Protein AF-0000000085931726 (afdb_homodimer)

InterPro domains:
  IPR001387 Cro/C1-type, helix-turn-helix domain [PF01381] (8-62)
  IPR001387 Cro/C1-type, helix-turn-helix domain [PS50943] (8-62)
  IPR001387 Cro/C1-type, helix-turn-helix domain [SM00530] (7-62)
  IPR001387 Cro/C1-type, helix-turn-helix domain [cd00093] (7-62)
  IPR010982 Lambda repressor-like, DNA-binding domain superfamily [G3DSA:1.10.260.40] (4-66)
  IPR010982 Lambda repressor-like, DNA-binding domain superfamily [SSF47413] (4-65)

Foldseek 3Di:
DQDKAFCLVVLCVVQPHDLCRLCVQLVHDSVVSVCVNVVNDDDDPSSLVSSCVSSVHDSCVGIPGD/DQDKAFCLVVLCVVQPHDLCRLCVQLVHDSVVSVCVNVVNDDDDPSSLVSSCVSSVHDSCVGIPGD

Nearest PDB structures (foldseek):
  1utx-assembly1_B  TM=9.474E-01  e=1.517E-06  Enterococcus faecalis
  2xj3-assembly1_A  TM=9.372E-01  e=2.236E-06  Enterococcus faecalis
  2xj3-assembly1_B  TM=9.537E-01  e=3.748E-06  Enterococcus faecalis
  2lyk-assembly1_B  TM=9.339E-01  e=4.265E-06  Enterococcus faecalis
  2gzu-assembly1_B  TM=8.962E-01  e=3.514E-06  Enterococcus faecalis

Sequence (132 aa):
MPEFECRLKTFRQQKGLTQEQLAALVGVRRETIMRLEKAQYNPSLKLAVDLSRAVGAPIEEIFIFEMPEFECRLKTFRQQKGLTQEQLAALVGVRRETIMRLEKAQYNPSLKLAVDLSRAVGAPIEEIFIFE

Secondary structure (DSSP, 8-state):
---EEE-HHHHHHHTT--HHHHHHHHTS-HHHHHHHHTT-SPPPHHHHHHHHHHHT--HHHHEEE-/---EEE-HHHHHHHTT--HHHHHHHHTS-HHHHHHHHTT-SPPPHHHHHHHHHHHT--HHHHEEE-

Organism: NCBI:txid2903556

Radius of gyration: 15.07 Å; Cα contacts (8 Å, |Δi|>4): 179; chains: 2; bounding box: 27×44×31 Å

pLDDT: mean 92.47, std 9.49, range [49.97, 98.5]

Structure (mmCIF, N/CA/C/O backbone):
data_AF-0000000085931726-model_v1
#
loop_
_entity.id
_entity.type
_entity.pdbx_description
1 polymer 'Transcriptional regulator'
#
loop_
_atom_site.group_PDB
_atom_site.id
_atom_site.type_symbol
_atom_site.label_atom_id
_atom_site.label_alt_id
_atom_site.label_comp_id
_atom_site.label_asym_id
_atom_site.label_entity_id
_atom_site.label_seq_id
_atom_site.pdbx_PDB_ins_code
_atom_site.Cartn_x
_atom_site.Cartn_y
_atom_site.Cartn_z
_atom_site.occupancy
_atom_site.B_iso_or_equiv
_atom_site.auth_seq_id
_atom_site.auth_comp_id
_atom_site.auth_asym_id
_atom_site.auth_atom_id
_atom_site.pdbx_PDB_model_num
ATOM 1 N N . MET A 1 1 ? 2.879 1.849 -17.859 1 49.97 1 MET A N 1
ATOM 2 C CA . MET A 1 1 ? 2.359 1.426 -16.562 1 49.97 1 MET A CA 1
ATOM 3 C C . MET A 1 1 ? 3.453 1.469 -15.5 1 49.97 1 MET A C 1
ATOM 5 O O . MET A 1 1 ? 4.609 1.158 -15.781 1 49.97 1 MET A O 1
ATOM 9 N N . PRO A 1 2 ? 3.309 2.287 -14.484 1 54 2 PRO A N 1
ATOM 10 C CA . PRO A 1 2 ? 4.605 2.336 -13.805 1 54 2 PRO A CA 1
ATOM 11 C C . PRO A 1 2 ? 5.16 0.948 -13.484 1 54 2 PRO A C 1
ATOM 13 O O . PRO A 1 2 ? 4.391 0.001 -13.305 1 54 2 PRO A O 1
ATOM 16 N N . GLU A 1 3 ? 6.355 0.703 -13.844 1 65.69 3 GLU A N 1
ATOM 17 C CA . GLU A 1 3 ? 7.035 -0.583 -13.719 1 65.69 3 GLU A CA 1
ATOM 18 C C . GLU A 1 3 ? 7.23 -0.97 -12.258 1 65.69 3 GLU A C 1
ATOM 20 O O . GLU A 1 3 ? 7.711 -0.166 -11.453 1 65.69 3 GLU A O 1
ATOM 25 N N . PHE A 1 4 ? 6.336 -1.832 -11.695 1 78.06 4 PHE A N 1
ATOM 26 C CA . PHE A 1 4 ? 6.688 -2.309 -10.359 1 78.06 4 PHE A CA 1
ATOM 27 C C . PHE A 1 4 ? 6.902 -3.818 -10.367 1 78.06 4 PHE A C 1
ATOM 29 O O . PHE A 1 4 ? 6.566 -4.496 -11.336 1 78.06 4 PHE A O 1
ATOM 36 N N . GLU A 1 5 ? 7.754 -4.219 -9.523 1 88.94 5 GLU A N 1
ATOM 37 C CA . GLU A 1 5 ? 7.953 -5.637 -9.25 1 88.94 5 GLU A CA 1
ATOM 38 C C . GLU A 1 5 ? 6.984 -6.141 -8.188 1 88.94 5 GLU A C 1
ATOM 40 O O . GLU A 1 5 ? 6.734 -5.453 -7.195 1 88.94 5 GLU A O 1
ATOM 45 N N . CYS A 1 6 ? 6.324 -7.273 -8.492 1 94.25 6 CYS A N 1
ATOM 46 C CA . CYS A 1 6 ? 5.422 -7.895 -7.531 1 94.25 6 CYS A CA 1
ATOM 47 C C . CYS A 1 6 ? 5.977 -9.227 -7.039 1 94.25 6 CYS A C 1
ATOM 49 O O . CYS A 1 6 ? 6.184 -10.148 -7.828 1 94.25 6 CYS A O 1
ATOM 51 N N . ARG A 1 7 ? 6.113 -9.398 -5.711 1 95.44 7 ARG A N 1
ATOM 52 C CA . ARG A 1 7 ? 6.656 -10.609 -5.109 1 95.44 7 ARG A CA 1
ATOM 53 C C . ARG A 1 7 ? 5.562 -11.414 -4.414 1 95.44 7 ARG A C 1
ATOM 55 O O . ARG A 1 7 ? 5.848 -12.25 -3.551 1 95.44 7 ARG A O 1
ATOM 62 N N . LEU A 1 8 ? 4.41 -11.18 -4.75 1 96.75 8 LEU A N 1
ATOM 63 C CA . LEU A 1 8 ? 3.258 -11.836 -4.137 1 96.75 8 LEU A CA 1
ATOM 64 C C . LEU A 1 8 ? 3.359 -13.352 -4.266 1 96.75 8 LEU A C 1
ATOM 66 O O . LEU A 1 8 ? 3.045 -14.078 -3.322 1 96.75 8 LEU A O 1
ATOM 70 N N . LYS A 1 9 ? 3.836 -13.797 -5.422 1 97.25 9 LYS A N 1
ATOM 71 C CA . LYS A 1 9 ? 3.939 -15.234 -5.656 1 97.25 9 LYS A CA 1
ATOM 72 C C . LYS A 1 9 ? 4.84 -15.898 -4.621 1 97.25 9 LYS A C 1
ATOM 74 O O . LYS A 1 9 ? 4.492 -16.938 -4.066 1 97.25 9 LYS A O 1
ATOM 79 N N . THR A 1 10 ? 5.93 -15.25 -4.359 1 97.56 10 THR A N 1
ATOM 80 C CA . THR A 1 10 ? 6.895 -15.773 -3.395 1 97.56 10 THR A CA 1
ATOM 81 C C . THR A 1 10 ? 6.258 -15.914 -2.016 1 97.56 10 THR A C 1
ATOM 83 O O . THR A 1 10 ? 6.359 -16.969 -1.385 1 97.56 10 THR A O 1
ATOM 86 N N . PHE A 1 11 ? 5.59 -14.969 -1.523 1 97.94 11 PHE A N 1
ATOM 87 C CA . PHE A 1 11 ? 4.988 -14.977 -0.195 1 97.94 11 PHE A CA 1
ATOM 88 C C . PHE A 1 11 ? 3.793 -15.922 -0.148 1 97.94 11 PHE A C 1
ATOM 90 O O . PHE A 1 11 ? 3.57 -16.609 0.856 1 97.94 11 PHE A O 1
ATOM 97 N N . ARG A 1 12 ? 3.029 -15.859 -1.24 1 97.88 12 ARG A N 1
ATOM 98 C CA . ARG A 1 12 ? 1.904 -16.781 -1.325 1 97.88 12 ARG A CA 1
ATOM 99 C C . ARG A 1 12 ? 2.369 -18.234 -1.176 1 97.88 12 ARG A C 1
ATOM 101 O O . ARG A 1 12 ? 1.788 -19 -0.408 1 97.88 12 ARG A O 1
ATOM 108 N N . GLN A 1 13 ? 3.414 -18.562 -1.863 1 98.25 13 GLN A N 1
ATOM 109 C CA . GLN A 1 13 ? 3.945 -19.922 -1.834 1 98.25 13 GLN A CA 1
ATOM 110 C C . GLN A 1 13 ? 4.531 -20.25 -0.466 1 98.25 13 GLN A C 1
ATOM 112 O O . GLN A 1 13 ? 4.43 -21.391 -0 1 98.25 13 GLN A O 1
ATOM 117 N N . GLN A 1 14 ? 5.141 -19.328 0.174 1 97.88 14 GLN A N 1
ATOM 118 C CA . GLN A 1 14 ? 5.688 -19.516 1.514 1 97.88 14 GLN A CA 1
ATOM 119 C C . GLN A 1 14 ? 4.59 -19.859 2.514 1 97.88 14 GLN A C 1
ATOM 121 O O . GLN A 1 14 ? 4.824 -20.609 3.469 1 97.88 14 GLN A O 1
ATOM 126 N N . LYS A 1 15 ? 3.381 -19.422 2.289 1 97.38 15 LYS A N 1
ATOM 127 C CA . LYS A 1 15 ? 2.229 -19.688 3.143 1 97.38 15 LYS A CA 1
ATOM 128 C C . LYS A 1 15 ? 1.528 -20.984 2.729 1 97.38 15 LYS A C 1
ATOM 130 O O . LYS A 1 15 ? 0.555 -21.391 3.359 1 97.38 15 LYS A O 1
ATOM 135 N N . GLY A 1 16 ? 1.999 -21.516 1.525 1 97.75 16 GLY A N 1
ATOM 136 C CA . GLY A 1 16 ? 1.423 -22.75 1.016 1 97.75 16 GLY A CA 1
ATOM 137 C C . GLY A 1 16 ? 0.079 -22.547 0.342 1 97.75 16 GLY A C 1
ATOM 138 O O . GLY A 1 16 ? -0.736 -23.469 0.279 1 97.75 16 GLY A O 1
ATOM 139 N N . LEU A 1 17 ? -0.163 -21.484 -0.127 1 98.12 17 LEU A N 1
ATOM 140 C CA . LEU A 1 17 ? -1.448 -21.156 -0.741 1 98.12 17 LEU A CA 1
ATOM 141 C C . LEU A 1 17 ? -1.366 -21.281 -2.26 1 98.12 17 LEU A C 1
ATOM 143 O O . LEU A 1 17 ? -0.353 -20.906 -2.859 1 98.12 17 LEU A O 1
ATOM 147 N N . THR A 1 18 ? -2.418 -21.688 -2.842 1 98.5 18 THR A N 1
ATOM 148 C CA . THR A 1 18 ? -2.59 -21.578 -4.285 1 98.5 18 THR A CA 1
ATOM 149 C C . THR A 1 18 ? -3.156 -20.203 -4.648 1 98.5 18 THR A C 1
ATOM 151 O O . THR A 1 18 ? -3.557 -19.438 -3.768 1 98.5 18 THR A O 1
ATOM 154 N N . GLN A 1 19 ? -3.143 -19.953 -5.934 1 98.31 19 GLN A N 1
ATOM 155 C CA . GLN A 1 19 ? -3.75 -18.703 -6.371 1 98.31 19 GLN A CA 1
ATOM 156 C C . GLN A 1 19 ? -5.234 -18.656 -6.02 1 98.31 19 GLN A C 1
ATOM 158 O O . GLN A 1 19 ? -5.754 -17.609 -5.637 1 98.31 19 GLN A O 1
ATOM 163 N N . GLU A 1 20 ? -5.895 -19.75 -6.195 1 98.5 20 GLU A N 1
ATOM 164 C CA . GLU A 1 20 ? -7.32 -19.859 -5.891 1 98.5 20 GLU A CA 1
ATOM 165 C C . GLU A 1 20 ? -7.586 -19.625 -4.406 1 98.5 20 GLU A C 1
ATOM 167 O O . GLU A 1 20 ? -8.516 -18.906 -4.043 1 98.5 20 GLU A O 1
ATOM 172 N N . GLN A 1 21 ? -6.773 -20.219 -3.629 1 98.5 21 GLN A N 1
ATOM 173 C CA . GLN A 1 21 ? -6.934 -20.094 -2.186 1 98.5 21 GLN A CA 1
ATOM 174 C C . GLN A 1 21 ? -6.699 -18.656 -1.736 1 98.5 21 GLN A C 1
ATOM 176 O O . GLN A 1 21 ? -7.453 -18.125 -0.918 1 98.5 21 GLN A O 1
ATOM 181 N N . LEU A 1 22 ? -5.691 -18.047 -2.213 1 98.44 22 LEU A N 1
ATOM 182 C CA . LEU A 1 22 ? -5.418 -16.656 -1.879 1 98.44 22 LEU A CA 1
ATOM 183 C C . LEU A 1 22 ? -6.555 -15.75 -2.342 1 98.44 22 LEU A C 1
ATOM 185 O O . LEU A 1 22 ? -6.988 -14.859 -1.604 1 98.44 22 LEU A O 1
ATOM 189 N N . ALA A 1 23 ? -6.984 -15.938 -3.561 1 98.44 23 ALA A N 1
ATOM 190 C CA . ALA A 1 23 ? -8.086 -15.164 -4.113 1 98.44 23 ALA A CA 1
ATOM 191 C C . ALA A 1 23 ? -9.32 -15.234 -3.213 1 98.44 23 ALA A C 1
ATOM 193 O O . ALA A 1 23 ? -9.961 -14.211 -2.943 1 98.44 23 ALA A O 1
ATOM 194 N N . ALA A 1 24 ? -9.594 -16.391 -2.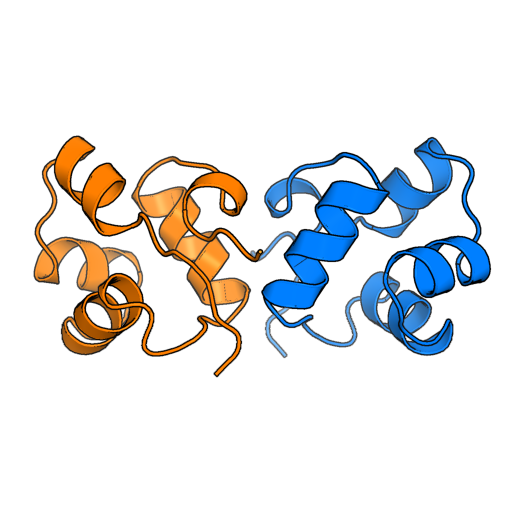771 1 98.19 24 ALA A N 1
ATOM 195 C CA . ALA A 1 24 ? -10.742 -16.609 -1.893 1 98.19 24 ALA A CA 1
ATOM 196 C C . ALA A 1 24 ? -10.562 -15.875 -0.567 1 98.19 24 ALA A C 1
ATOM 198 O O . ALA A 1 24 ? -11.508 -15.281 -0.047 1 98.19 24 ALA A O 1
ATOM 199 N N . LEU A 1 25 ? -9.375 -15.875 -0.074 1 97 25 LEU A N 1
ATOM 200 C CA . LEU A 1 25 ? -9.078 -15.242 1.206 1 97 25 LEU A CA 1
ATOM 201 C C . LEU A 1 25 ? -9.312 -13.742 1.138 1 97 25 LEU A C 1
ATOM 203 O O . LEU A 1 25 ? -9.734 -13.125 2.119 1 97 25 LEU A O 1
ATOM 207 N N . VAL A 1 26 ? -9.016 -13.195 -0.022 1 96.5 26 VAL A N 1
ATOM 208 C CA . VAL A 1 26 ? -9.078 -11.734 -0.082 1 96.5 26 VAL A CA 1
ATOM 209 C C . VAL A 1 26 ? -10.328 -11.305 -0.843 1 96.5 26 VAL A C 1
ATOM 211 O O . VAL A 1 26 ? -10.57 -10.109 -1.026 1 96.5 26 VAL A O 1
ATOM 214 N N . GLY A 1 27 ? -11.031 -12.234 -1.357 1 97.31 27 GLY A N 1
ATOM 215 C CA . GLY A 1 27 ? -12.336 -11.945 -1.94 1 97.31 27 GLY A CA 1
ATOM 216 C C . GLY A 1 27 ? -12.25 -11.445 -3.371 1 97.31 27 GLY A C 1
ATOM 217 O O . GLY A 1 27 ? -12.969 -10.523 -3.754 1 97.31 27 GLY A O 1
ATOM 218 N N . VAL A 1 28 ? -11.414 -11.969 -4.102 1 97.25 28 VAL A N 1
ATOM 219 C CA . VAL A 1 28 ? -11.305 -11.609 -5.512 1 97.25 28 VAL A CA 1
ATOM 220 C C . VAL A 1 28 ? -11.273 -12.867 -6.367 1 97.25 28 VAL A C 1
ATOM 222 O O . VAL A 1 28 ? -11.422 -13.977 -5.852 1 97.25 28 VAL A O 1
ATOM 225 N N . ARG A 1 29 ? -11.141 -12.656 -7.652 1 97.56 29 ARG A N 1
ATOM 226 C CA . ARG A 1 29 ? -11.008 -13.781 -8.57 1 97.56 29 ARG A CA 1
ATOM 227 C C . ARG A 1 29 ? -9.555 -14.234 -8.68 1 97.56 29 ARG A C 1
ATOM 229 O O . ARG A 1 29 ? -8.633 -13.422 -8.547 1 97.56 29 ARG A O 1
ATOM 236 N N . ARG A 1 30 ? -9.469 -15.539 -8.961 1 97.88 30 ARG A N 1
ATOM 237 C CA . ARG A 1 30 ? -8.133 -16.094 -9.164 1 97.88 30 ARG A CA 1
ATOM 238 C C . ARG A 1 30 ? -7.379 -15.32 -10.242 1 97.88 30 ARG A C 1
ATOM 240 O O . ARG A 1 30 ? -6.172 -15.094 -10.117 1 97.88 30 ARG A O 1
ATOM 247 N N . GLU A 1 31 ? -8.062 -14.891 -11.211 1 96.94 31 GLU A N 1
ATOM 248 C CA . GLU A 1 31 ? -7.445 -14.164 -12.32 1 96.94 31 GLU A CA 1
ATOM 249 C C . GLU A 1 31 ? -6.812 -12.859 -11.836 1 96.94 31 GLU A C 1
ATOM 251 O O . GLU A 1 31 ? -5.777 -12.438 -12.352 1 96.94 31 GLU A O 1
ATOM 256 N N . THR A 1 32 ? -7.422 -12.227 -10.883 1 95.81 32 THR A N 1
ATOM 257 C CA . THR A 1 32 ? -6.887 -11.008 -10.289 1 95.81 32 THR A CA 1
ATOM 258 C C . THR A 1 32 ? -5.523 -11.266 -9.656 1 95.81 32 THR A C 1
ATOM 260 O O . THR A 1 32 ? -4.582 -10.492 -9.867 1 95.81 32 THR A O 1
ATOM 263 N N . ILE A 1 33 ? -5.418 -12.383 -8.938 1 97.06 33 ILE A N 1
ATOM 264 C CA . ILE A 1 33 ? -4.152 -12.773 -8.32 1 97.06 33 ILE A CA 1
ATOM 265 C C . ILE A 1 33 ? -3.113 -13.039 -9.414 1 97.06 33 ILE A C 1
ATOM 267 O O . ILE A 1 33 ? -1.983 -12.555 -9.328 1 97.06 33 ILE A O 1
ATOM 271 N N . MET A 1 34 ? -3.521 -13.742 -10.406 1 95.81 34 MET A N 1
ATOM 272 C CA . MET A 1 34 ? -2.627 -14.086 -11.508 1 95.81 34 MET A CA 1
ATOM 273 C C . MET A 1 34 ? -2.072 -12.828 -12.172 1 95.81 34 MET A C 1
ATOM 275 O O . MET A 1 34 ? -0.866 -12.719 -12.391 1 95.81 34 MET A O 1
ATOM 279 N N . ARG A 1 35 ? -2.91 -11.938 -12.398 1 93.94 35 ARG A N 1
ATOM 280 C CA . ARG A 1 35 ? -2.51 -10.703 -13.062 1 93.94 35 ARG A CA 1
ATOM 281 C C . ARG A 1 35 ? -1.594 -9.867 -12.172 1 93.94 35 ARG A C 1
ATOM 283 O O . ARG A 1 35 ? -0.648 -9.25 -12.656 1 93.94 35 ARG A O 1
ATOM 290 N N . LEU A 1 36 ? -1.888 -9.781 -10.961 1 93.44 36 LEU A N 1
ATOM 291 C CA . LEU A 1 36 ? -1.062 -9.047 -10.008 1 93.44 36 LEU A CA 1
ATOM 292 C C . LEU A 1 36 ? 0.348 -9.625 -9.953 1 93.44 36 LEU A C 1
ATOM 294 O O . LEU A 1 36 ? 1.332 -8.883 -10 1 93.44 36 LEU A O 1
ATOM 298 N N . GLU A 1 37 ? 0.376 -10.938 -9.93 1 95.06 37 GLU A N 1
ATOM 299 C CA . GLU A 1 37 ? 1.668 -11.609 -9.805 1 95.06 37 GLU A CA 1
ATOM 300 C C . GLU A 1 37 ? 2.508 -11.414 -11.07 1 95.06 37 GLU A C 1
ATOM 302 O O . GLU A 1 37 ? 3.734 -11.531 -11.023 1 95.06 37 GLU A O 1
ATOM 307 N N . LYS A 1 38 ? 1.913 -11.055 -12.109 1 92 38 LYS A N 1
ATOM 308 C CA . LYS A 1 38 ? 2.605 -10.773 -13.367 1 92 38 LYS A CA 1
ATOM 309 C C . LYS A 1 38 ? 2.883 -9.281 -13.516 1 92 38 LYS A C 1
ATOM 311 O O . LYS A 1 38 ? 3.342 -8.836 -14.57 1 92 38 LYS A O 1
ATOM 316 N N . ALA A 1 39 ? 2.531 -8.477 -12.523 1 88.75 39 ALA A N 1
ATOM 317 C CA . ALA A 1 39 ? 2.73 -7.031 -12.492 1 88.75 39 ALA A CA 1
ATOM 318 C C . ALA A 1 39 ? 2.006 -6.355 -13.656 1 88.75 39 ALA A C 1
ATOM 320 O O . ALA A 1 39 ? 2.527 -5.41 -14.258 1 88.75 39 ALA A O 1
ATOM 321 N N . GLN A 1 40 ? 0.919 -6.875 -13.953 1 82.44 40 GLN A N 1
ATOM 322 C CA . GLN A 1 40 ? 0.172 -6.336 -15.086 1 82.44 40 GLN A CA 1
ATOM 323 C C . GLN A 1 40 ? -0.797 -5.246 -14.641 1 82.44 40 GLN A C 1
ATOM 325 O O . GLN A 1 40 ? -1.28 -4.465 -15.461 1 82.44 40 GLN A O 1
ATOM 330 N N . TYR A 1 41 ? -1.075 -5.16 -13.461 1 79.94 41 TYR A N 1
ATOM 331 C CA . TYR A 1 41 ? -1.944 -4.129 -12.898 1 79.94 41 TYR A CA 1
ATOM 332 C C . TYR A 1 41 ? -1.503 -3.75 -11.492 1 79.94 41 TYR A C 1
ATOM 334 O O . TYR A 1 41 ? -0.949 -4.578 -10.758 1 79.94 41 TYR A O 1
ATOM 342 N N . ASN A 1 42 ? -1.861 -2.5 -11.125 1 82.81 42 ASN A N 1
ATOM 343 C CA . ASN A 1 42 ? -1.624 -2.064 -9.75 1 82.81 42 ASN A CA 1
ATOM 344 C C . ASN A 1 42 ? -2.857 -2.275 -8.875 1 82.81 42 ASN A C 1
ATOM 346 O O . ASN A 1 42 ? -3.949 -1.812 -9.211 1 82.81 42 ASN A O 1
ATOM 350 N N . PRO A 1 43 ? -2.525 -2.998 -7.902 1 91.31 43 PRO A N 1
ATOM 351 C CA . PRO A 1 43 ? -3.693 -3.139 -7.031 1 91.31 43 PRO A CA 1
ATOM 352 C C . PRO A 1 43 ? -4.086 -1.827 -6.355 1 91.31 43 PRO A C 1
ATOM 354 O O . PRO A 1 43 ? -3.275 -0.9 -6.281 1 91.31 43 PRO A O 1
ATOM 357 N N . SER A 1 44 ? -5.395 -1.814 -5.969 1 90.5 44 SER A N 1
ATOM 358 C CA . SER A 1 44 ? -5.801 -0.748 -5.062 1 90.5 44 SER A CA 1
ATOM 359 C C . SER A 1 44 ? -5.086 -0.861 -3.719 1 90.5 44 SER A C 1
ATOM 361 O O . SER A 1 44 ? -4.535 -1.913 -3.391 1 90.5 44 SER A O 1
ATOM 363 N N . LEU A 1 45 ? -5.098 0.179 -3.004 1 93.06 45 LEU A N 1
ATOM 364 C CA . LEU A 1 45 ? -4.496 0.147 -1.678 1 93.06 45 LEU A CA 1
ATOM 365 C C . LEU A 1 45 ? -5.219 -0.846 -0.774 1 93.06 45 LEU A C 1
ATOM 367 O O . LEU A 1 45 ? -4.582 -1.583 -0.018 1 93.06 45 LEU A O 1
ATOM 371 N N . LYS A 1 46 ? -6.523 -0.861 -0.85 1 92 46 LYS A N 1
ATOM 372 C CA . LYS A 1 46 ? -7.289 -1.793 -0.028 1 92 46 LYS A CA 1
ATOM 373 C C . LYS A 1 46 ? -6.906 -3.238 -0.33 1 92 46 LYS A C 1
ATOM 375 O O . LYS A 1 46 ? -6.688 -4.031 0.587 1 92 46 LYS A O 1
ATOM 380 N N . LEU A 1 47 ? -6.879 -3.537 -1.531 1 94 47 LEU A N 1
ATOM 381 C CA . LEU A 1 47 ? -6.508 -4.895 -1.91 1 94 47 LEU A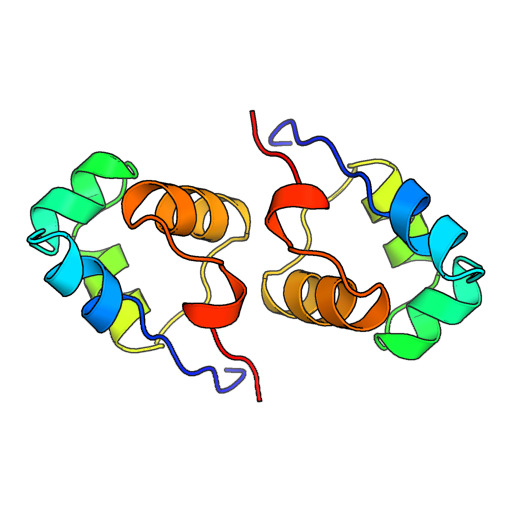 CA 1
ATOM 382 C C . LEU A 1 47 ? -5.086 -5.219 -1.458 1 94 47 LEU A C 1
ATOM 384 O O . LEU A 1 47 ? -4.816 -6.324 -0.99 1 94 47 LEU A O 1
ATOM 388 N N . ALA A 1 48 ? -4.207 -4.25 -1.644 1 95.31 48 ALA A N 1
ATOM 389 C CA . ALA A 1 48 ? -2.826 -4.441 -1.205 1 95.31 48 ALA A CA 1
ATOM 390 C C . ALA A 1 48 ? -2.762 -4.75 0.288 1 95.31 48 ALA A C 1
ATOM 392 O O . ALA A 1 48 ? -1.994 -5.613 0.718 1 95.31 48 ALA A O 1
ATOM 393 N N . VAL A 1 49 ? -3.559 -4.094 1.022 1 93.94 49 VAL A N 1
ATOM 394 C CA . VAL A 1 49 ? -3.604 -4.328 2.463 1 93.94 49 VAL A CA 1
ATOM 395 C C . VAL A 1 49 ? -4.137 -5.73 2.742 1 93.94 49 VAL A C 1
ATOM 397 O O . VAL A 1 49 ? -3.572 -6.465 3.559 1 93.94 49 VAL A O 1
ATOM 400 N N . ASP A 1 50 ? -5.195 -6.09 2.1 1 94.5 50 ASP A N 1
ATOM 401 C CA . ASP A 1 50 ? -5.777 -7.418 2.283 1 94.5 50 ASP A CA 1
ATOM 402 C C . ASP A 1 50 ? -4.77 -8.508 1.947 1 94.5 50 ASP A C 1
ATOM 404 O O . ASP A 1 50 ? -4.656 -9.5 2.672 1 94.5 50 ASP A O 1
ATOM 408 N N . LEU A 1 51 ? -4.055 -8.281 0.874 1 96.69 51 LEU A N 1
ATOM 409 C CA . LEU A 1 51 ? -3.057 -9.258 0.441 1 96.69 51 LEU A CA 1
ATOM 410 C C . LEU A 1 51 ? -1.924 -9.359 1.456 1 96.69 51 LEU A C 1
ATOM 412 O O . LEU A 1 51 ? -1.482 -10.461 1.788 1 96.69 51 LEU A O 1
ATOM 416 N N . SER A 1 52 ? -1.473 -8.25 1.832 1 96.88 52 SER A N 1
ATOM 417 C CA . SER A 1 52 ? -0.41 -8.219 2.832 1 96.88 52 SER A CA 1
ATOM 418 C C . SER A 1 52 ? -0.796 -9.008 4.074 1 96.88 52 SER A C 1
ATOM 420 O O . SER A 1 52 ? 0.004 -9.797 4.59 1 96.88 52 SER A O 1
ATOM 422 N N . ARG A 1 53 ? -1.979 -8.914 4.566 1 94.69 53 ARG A N 1
ATOM 423 C CA . ARG A 1 53 ? -2.477 -9.633 5.734 1 94.69 53 ARG A CA 1
ATOM 424 C C . ARG A 1 53 ? -2.562 -11.125 5.461 1 94.69 53 ARG A C 1
ATOM 426 O O . ARG A 1 53 ? -2.186 -11.945 6.305 1 94.69 53 ARG A O 1
ATOM 433 N N . ALA A 1 54 ? -3.059 -11.391 4.375 1 96.94 54 ALA A N 1
ATOM 434 C CA . ALA A 1 54 ? -3.295 -12.781 4.02 1 96.94 54 ALA A CA 1
ATOM 435 C C . ALA A 1 54 ? -1.984 -13.562 3.967 1 96.94 54 ALA A C 1
ATOM 437 O O . ALA A 1 54 ? -1.933 -14.727 4.367 1 96.94 54 ALA A O 1
ATOM 438 N N . VAL A 1 55 ? -0.942 -12.898 3.465 1 97.69 55 VAL A N 1
ATOM 439 C CA . VAL A 1 55 ? 0.3 -13.648 3.287 1 97.69 55 VAL A CA 1
ATOM 440 C C . VAL A 1 55 ? 1.276 -13.297 4.41 1 97.69 55 VAL A C 1
ATOM 442 O O . VAL A 1 55 ? 2.371 -13.859 4.484 1 97.69 55 VAL A O 1
ATOM 445 N N . GLY A 1 56 ? 0.946 -12.32 5.223 1 95.88 56 GLY A N 1
ATOM 446 C CA . GLY A 1 56 ? 1.759 -11.992 6.383 1 95.88 56 GLY A CA 1
ATOM 447 C C . GLY A 1 56 ? 3.047 -11.273 6.027 1 95.88 56 GLY A C 1
ATOM 448 O O . GLY A 1 56 ? 4.105 -11.578 6.578 1 95.88 56 GLY A O 1
ATOM 449 N N . ALA A 1 57 ? 3.031 -10.398 5.113 1 96.44 57 ALA A N 1
ATOM 450 C CA . ALA A 1 57 ? 4.199 -9.641 4.668 1 96.44 57 ALA A CA 1
ATOM 451 C C . ALA A 1 57 ? 3.854 -8.164 4.465 1 96.44 57 ALA A C 1
ATOM 453 O O . ALA A 1 57 ? 2.729 -7.836 4.082 1 96.44 57 ALA A O 1
ATOM 454 N N . PRO A 1 58 ? 4.852 -7.348 4.656 1 95.81 58 PRO A N 1
ATOM 455 C CA . PRO A 1 58 ? 4.594 -5.922 4.426 1 95.81 58 PRO A CA 1
ATOM 456 C C . PRO A 1 58 ? 4.352 -5.598 2.953 1 95.81 58 PRO A C 1
ATOM 458 O O . PRO A 1 58 ? 4.977 -6.191 2.072 1 95.81 58 PRO A O 1
ATOM 461 N N . ILE A 1 59 ? 3.49 -4.617 2.76 1 95.69 59 ILE A N 1
ATOM 462 C CA . ILE A 1 59 ? 3.139 -4.195 1.408 1 95.69 59 ILE A CA 1
ATOM 463 C C . ILE A 1 59 ? 4.402 -3.816 0.64 1 95.69 59 ILE A C 1
ATOM 465 O O . ILE A 1 59 ? 4.57 -4.203 -0.519 1 95.69 59 ILE A O 1
ATOM 469 N N . GLU A 1 60 ? 5.309 -3.174 1.313 1 93.56 60 GLU A N 1
ATOM 470 C CA . GLU A 1 60 ? 6.523 -2.656 0.691 1 93.56 60 GLU A CA 1
ATOM 471 C C . GLU A 1 60 ? 7.418 -3.793 0.204 1 93.56 60 GLU A C 1
ATOM 473 O O . GLU A 1 60 ? 8.297 -3.58 -0.632 1 93.56 60 GLU A O 1
ATOM 478 N N . GLU A 1 61 ? 7.25 -4.914 0.709 1 93.94 61 GLU A N 1
ATOM 479 C CA . GLU A 1 61 ? 8.047 -6.066 0.3 1 93.94 61 GLU A CA 1
ATOM 480 C C . GLU A 1 61 ? 7.367 -6.84 -0.824 1 93.94 61 GLU A C 1
ATOM 482 O O . GLU A 1 61 ? 8.016 -7.586 -1.557 1 93.94 61 GLU A O 1
ATOM 487 N N . ILE A 1 62 ? 6.062 -6.684 -0.861 1 95.44 62 ILE A N 1
ATOM 488 C CA . ILE A 1 62 ? 5.285 -7.402 -1.864 1 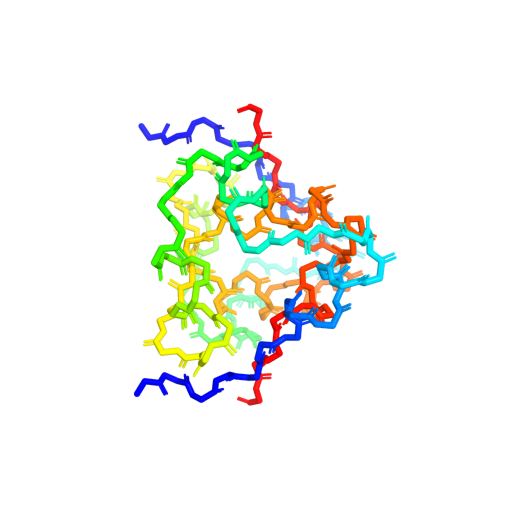95.44 62 ILE A CA 1
ATOM 489 C C . ILE A 1 62 ? 5.305 -6.629 -3.182 1 95.44 62 ILE A C 1
ATOM 491 O O . ILE A 1 62 ? 5.504 -7.211 -4.25 1 95.44 62 ILE A O 1
ATOM 495 N N . PHE A 1 63 ? 5.102 -5.32 -3.061 1 93.06 63 PHE A N 1
ATOM 496 C CA . PHE A 1 63 ? 5.039 -4.445 -4.223 1 93.06 63 PHE A CA 1
ATOM 497 C C . PHE A 1 63 ? 6.184 -3.439 -4.207 1 93.06 63 PHE A C 1
ATOM 499 O O . PHE A 1 63 ? 6.234 -2.559 -3.346 1 93.06 63 PHE A O 1
ATOM 506 N N . ILE A 1 64 ? 7.055 -3.543 -5.168 1 89.88 64 ILE A N 1
ATOM 507 C CA . ILE A 1 64 ? 8.25 -2.709 -5.207 1 89.88 64 ILE A CA 1
ATOM 508 C C . ILE A 1 64 ? 8.18 -1.755 -6.395 1 89.88 64 ILE A C 1
ATOM 510 O O . ILE A 1 64 ? 8.117 -2.193 -7.547 1 89.88 64 ILE A O 1
ATOM 514 N N . PHE A 1 65 ? 8.094 -0.507 -5.996 1 82.81 65 PHE A N 1
ATOM 515 C CA . PHE A 1 65 ? 8.07 0.518 -7.035 1 82.81 65 PHE A CA 1
ATOM 516 C C . PHE A 1 65 ? 9.469 1.102 -7.242 1 82.81 65 PHE A C 1
ATOM 518 O O . PHE A 1 65 ? 10.188 1.355 -6.277 1 82.81 65 PHE A O 1
ATOM 525 N N . GLU A 1 66 ? 10.094 0.927 -8.359 1 72.38 66 GLU A N 1
ATOM 526 C CA . GLU A 1 66 ? 11.375 1.555 -8.672 1 72.38 66 GLU A CA 1
ATOM 527 C C . GLU A 1 66 ? 11.18 2.961 -9.227 1 72.38 66 GLU A C 1
ATOM 529 O O . GLU A 1 66 ? 10.148 3.256 -9.836 1 72.38 66 GLU A O 1
ATOM 534 N N . MET B 1 1 ? -17.328 5.934 0.453 1 51.03 1 MET B N 1
ATOM 535 C CA . MET B 1 1 ? -15.875 5.91 0.352 1 51.03 1 MET B CA 1
ATOM 536 C C . MET B 1 1 ? -15.281 4.883 1.31 1 51.03 1 MET B C 1
ATOM 538 O O . MET B 1 1 ? -15.805 4.676 2.408 1 51.03 1 MET B O 1
ATOM 542 N N . PRO B 1 2 ? -14.57 3.896 0.817 1 54.12 2 PRO B N 1
ATOM 543 C CA . PRO B 1 2 ? -14.344 2.941 1.906 1 54.12 2 PRO B CA 1
ATOM 544 C C . PRO B 1 2 ? -13.773 3.602 3.158 1 54.12 2 PRO B C 1
ATOM 546 O O . PRO B 1 2 ? -13.07 4.613 3.062 1 54.12 2 PRO B O 1
ATOM 549 N N . GLU B 1 3 ? -14.328 3.359 4.258 1 66.25 3 GLU B N 1
ATOM 550 C CA . GLU B 1 3 ? -13.984 3.982 5.531 1 66.25 3 GLU B CA 1
ATOM 551 C C . GLU B 1 3 ? -12.586 3.562 5.992 1 66.25 3 GLU B C 1
ATOM 553 O O . GLU B 1 3 ? -12.289 2.371 6.082 1 66.25 3 GLU B O 1
ATOM 558 N N . PHE B 1 4 ? -11.516 4.363 5.68 1 78.38 4 PHE B N 1
ATOM 559 C CA . PHE B 1 4 ? -10.258 4.008 6.316 1 78.38 4 PHE B CA 1
ATOM 560 C C . PHE B 1 4 ? -9.75 5.148 7.188 1 78.38 4 PHE B C 1
ATOM 562 O O . PHE B 1 4 ? -10.273 6.266 7.125 1 78.38 4 PHE B O 1
ATOM 569 N N . GLU B 1 5 ? -9.07 4.77 8.188 1 89 5 GLU B N 1
ATOM 570 C CA . GLU B 1 5 ? -8.352 5.715 9.031 1 89 5 GLU B CA 1
ATOM 571 C C . GLU B 1 5 ? -6.957 6.004 8.484 1 89 5 GLU B C 1
ATOM 573 O O . GLU B 1 5 ? -6.266 5.09 8.023 1 89 5 GLU B O 1
ATOM 578 N N . CYS B 1 6 ? -6.633 7.293 8.391 1 94.25 6 CYS B N 1
ATOM 579 C CA . CYS B 1 6 ? -5.305 7.699 7.938 1 94.25 6 CYS B CA 1
ATOM 580 C C . CYS B 1 6 ? -4.516 8.344 9.07 1 94.25 6 CYS B C 1
ATOM 582 O O . CYS B 1 6 ? -4.934 9.367 9.617 1 94.25 6 CYS B O 1
ATOM 584 N N . ARG B 1 7 ? -3.309 7.852 9.367 1 95.44 7 ARG B N 1
ATOM 585 C CA . ARG B 1 7 ? -2.463 8.359 10.438 1 95.44 7 ARG B CA 1
ATOM 586 C C . ARG B 1 7 ? -1.255 9.102 9.883 1 95.44 7 ARG B C 1
ATOM 588 O O . ARG B 1 7 ? -0.253 9.281 10.578 1 95.44 7 ARG B O 1
ATOM 595 N N . LEU B 1 8 ? -1.338 9.5 8.734 1 96.75 8 LEU B N 1
ATOM 596 C CA . LEU B 1 8 ? -0.244 10.18 8.055 1 96.75 8 LEU B CA 1
ATOM 597 C C . LEU B 1 8 ? 0.181 11.43 8.82 1 96.75 8 LEU B C 1
ATOM 599 O O . LEU B 1 8 ? 1.375 11.711 8.938 1 96.75 8 LEU B O 1
ATOM 603 N N . LYS B 1 9 ? -0.812 12.125 9.367 1 97.25 9 LYS B N 1
ATOM 604 C CA . LYS B 1 9 ? -0.512 13.359 10.094 1 97.25 9 LYS B CA 1
ATOM 605 C C . LYS B 1 9 ? 0.421 13.086 11.266 1 97.25 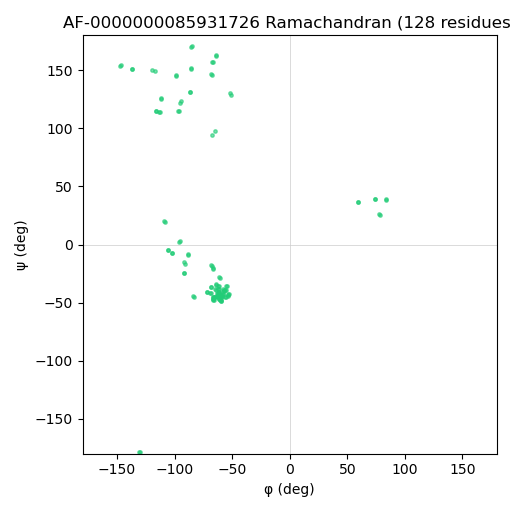9 LYS B C 1
ATOM 607 O O . LYS B 1 9 ? 1.396 13.812 11.477 1 97.25 9 LYS B O 1
ATOM 612 N N . THR B 1 10 ? 0.133 12.047 11.969 1 97.5 10 THR B N 1
ATOM 613 C CA . THR B 1 10 ? 0.93 11.664 13.133 1 97.5 10 THR B CA 1
ATOM 614 C C . THR B 1 10 ? 2.377 11.398 12.727 1 97.5 10 THR B C 1
ATOM 616 O O . THR B 1 10 ? 3.307 11.93 13.344 1 97.5 10 THR B O 1
ATOM 619 N N . PHE B 1 11 ? 2.637 10.672 11.742 1 97.94 11 PHE B N 1
ATOM 620 C CA . PHE B 1 11 ? 3.98 10.305 11.312 1 97.94 11 PHE B CA 1
ATOM 621 C C . PHE B 1 11 ? 4.691 11.5 10.68 1 97.94 11 PHE B C 1
ATOM 623 O O . PHE B 1 11 ? 5.895 11.68 10.867 1 97.94 11 PHE B O 1
ATOM 630 N N . ARG B 1 12 ? 3.887 12.219 9.891 1 97.88 12 ARG B N 1
ATOM 631 C CA . ARG B 1 12 ? 4.453 13.43 9.297 1 97.88 12 ARG B CA 1
ATOM 632 C C . ARG B 1 12 ? 5.004 14.359 10.375 1 97.88 12 ARG B C 1
ATOM 634 O O . ARG B 1 12 ? 6.125 14.852 10.266 1 97.88 12 ARG B O 1
ATOM 641 N N . GLN B 1 13 ? 4.258 14.539 11.406 1 98.19 13 GLN B N 1
ATOM 642 C CA . GLN B 1 13 ? 4.652 15.422 12.492 1 98.19 13 GLN B CA 1
ATOM 643 C C . GLN B 1 13 ? 5.836 14.852 13.266 1 98.19 13 GLN B C 1
ATOM 645 O O . GLN B 1 13 ? 6.703 15.602 13.727 1 98.19 13 GLN B O 1
ATOM 650 N N . GLN B 1 14 ? 5.898 13.602 13.438 1 97.88 14 GLN B N 1
ATOM 651 C CA . GLN B 1 14 ? 7.016 12.938 14.102 1 97.88 14 GLN B CA 1
ATOM 652 C C . GLN B 1 14 ? 8.32 13.18 13.359 1 97.88 14 GLN B C 1
ATOM 654 O O . GLN B 1 14 ? 9.391 13.258 13.969 1 97.88 14 GLN B O 1
ATOM 659 N N . LYS B 1 15 ? 8.273 13.375 12.055 1 97.38 15 LYS B N 1
ATOM 660 C CA . LYS B 1 15 ? 9.438 13.633 11.219 1 97.38 15 LYS B CA 1
ATOM 661 C C . LYS B 1 15 ? 9.742 15.133 11.148 1 97.38 15 LYS B C 1
ATOM 663 O O . LYS B 1 15 ? 10.711 15.547 10.508 1 97.38 15 LYS B O 1
ATOM 668 N N . GLY B 1 16 ? 8.75 15.938 11.727 1 97.69 16 GLY B N 1
ATOM 669 C CA . GLY B 1 16 ? 8.906 17.391 11.727 1 97.69 16 GLY B CA 1
ATOM 670 C C . GLY B 1 16 ? 8.586 18.031 10.391 1 97.69 16 GLY B C 1
ATOM 671 O O . GLY B 1 16 ? 9.086 19.109 10.078 1 97.69 16 GLY B O 1
ATOM 672 N N . LEU B 1 17 ? 7.828 17.453 9.672 1 98.12 17 LEU B N 1
ATOM 673 C CA . LEU B 1 17 ? 7.5 17.953 8.344 1 98.12 17 LEU B CA 1
ATOM 674 C C . LEU B 1 17 ? 6.168 18.703 8.352 1 98.12 17 LEU B C 1
ATOM 676 O O . LEU B 1 17 ? 5.23 18.297 9.047 1 98.12 17 LEU B O 1
ATOM 680 N N . THR B 1 18 ? 6.082 19.703 7.566 1 98.5 18 THR B N 1
ATOM 681 C CA . THR B 1 18 ? 4.797 20.312 7.254 1 98.5 18 THR B CA 1
ATOM 682 C C . THR B 1 18 ? 4.113 19.578 6.105 1 98.5 18 THR B C 1
ATOM 684 O O . THR B 1 18 ? 4.719 18.719 5.461 1 98.5 18 THR B O 1
ATOM 687 N N . GLN B 1 19 ? 2.877 19.953 5.91 1 98.31 19 GLN B N 1
ATOM 688 C CA . GLN B 1 19 ? 2.182 19.375 4.77 1 98.31 19 GLN B CA 1
ATOM 689 C C . GLN B 1 19 ? 2.869 19.734 3.459 1 98.31 19 GLN B C 1
ATOM 691 O O . GLN B 1 19 ? 2.959 18.906 2.549 1 98.31 19 GLN B O 1
ATOM 696 N N . GLU B 1 20 ? 3.297 20.953 3.365 1 98.5 20 GLU B N 1
ATOM 697 C CA . GLU B 1 20 ? 3.982 21.438 2.17 1 98.5 20 GLU B CA 1
ATOM 698 C C . GLU B 1 20 ? 5.289 20.672 1.938 1 98.5 20 GLU B C 1
ATOM 700 O O . GLU B 1 20 ? 5.586 20.281 0.812 1 98.5 20 GLU B O 1
ATOM 705 N N . GLN B 1 21 ? 5.996 20.5 2.975 1 98.5 21 GLN B N 1
ATOM 706 C CA . GLN B 1 21 ? 7.273 19.812 2.879 1 98.5 21 GLN B CA 1
ATOM 707 C C . GLN B 1 21 ? 7.07 18.344 2.467 1 98.5 21 GLN B C 1
ATOM 709 O O . GLN B 1 21 ? 7.797 17.828 1.615 1 98.5 21 GLN B O 1
ATOM 714 N N . LEU B 1 22 ? 6.148 17.688 3.053 1 98.44 22 LEU B N 1
ATOM 715 C CA . LEU B 1 22 ? 5.855 16.312 2.689 1 98.44 22 LEU B CA 1
ATOM 716 C C . LEU B 1 22 ? 5.402 16.219 1.236 1 98.44 22 LEU B C 1
ATOM 718 O O . LEU B 1 22 ? 5.844 15.328 0.502 1 98.44 22 LEU B O 1
ATOM 722 N N . ALA B 1 23 ? 4.496 17.078 0.853 1 98.44 23 ALA B N 1
ATOM 723 C CA . ALA B 1 23 ? 4.004 17.109 -0.521 1 98.44 23 ALA B CA 1
ATOM 724 C C . ALA B 1 23 ? 5.156 17.234 -1.516 1 98.44 23 ALA B C 1
ATOM 726 O O . ALA B 1 23 ? 5.184 16.516 -2.525 1 98.44 23 ALA B O 1
ATOM 727 N N . ALA B 1 24 ? 6.062 18.062 -1.206 1 98.19 24 ALA B N 1
ATOM 728 C CA . ALA B 1 24 ? 7.227 18.266 -2.062 1 98.19 24 ALA B CA 1
ATOM 729 C C . ALA B 1 24 ? 8.078 17.016 -2.141 1 98.19 24 ALA B C 1
ATOM 731 O O . ALA B 1 24 ? 8.57 16.656 -3.215 1 98.19 24 ALA B O 1
ATOM 732 N N . LEU B 1 25 ? 8.203 16.344 -1.048 1 97 25 LEU B N 1
ATOM 733 C CA . LEU B 1 25 ? 9.031 15.141 -0.978 1 97 25 LEU B CA 1
ATOM 734 C C . LEU B 1 25 ? 8.469 14.039 -1.873 1 97 25 LEU B C 1
ATOM 736 O O . LEU B 1 25 ? 9.227 13.266 -2.457 1 97 25 LEU B O 1
ATOM 740 N N . VAL B 1 26 ? 7.152 14.031 -1.944 1 96.44 26 VAL B N 1
ATOM 741 C CA . VAL B 1 26 ? 6.57 12.898 -2.666 1 96.44 26 VAL B CA 1
ATOM 742 C C . VAL B 1 26 ? 6.062 13.367 -4.027 1 96.44 26 VAL B C 1
ATOM 744 O O . VAL B 1 26 ? 5.508 12.578 -4.793 1 96.44 26 VAL B O 1
ATOM 747 N N . GLY B 1 27 ? 6.141 14.617 -4.266 1 97.38 27 GLY B N 1
ATOM 748 C CA . GLY B 1 27 ? 5.855 15.141 -5.594 1 97.38 27 GLY B CA 1
ATOM 749 C C . GLY B 1 27 ? 4.375 15.352 -5.844 1 97.38 27 GLY B C 1
ATOM 750 O O . GLY B 1 27 ? 3.875 15.039 -6.93 1 97.38 27 GLY B O 1
ATOM 751 N N . VAL B 1 28 ? 3.697 15.781 -4.922 1 97.25 28 VAL B N 1
ATOM 752 C CA . VAL B 1 28 ? 2.281 16.094 -5.09 1 97.25 28 VAL B CA 1
ATOM 753 C C . VAL B 1 28 ? 1.986 17.484 -4.547 1 97.25 28 VAL B C 1
ATOM 755 O O . VAL B 1 28 ? 2.9 18.203 -4.141 1 97.25 28 VAL B O 1
ATOM 758 N N . ARG B 1 29 ? 0.736 17.844 -4.617 1 97.56 29 ARG B N 1
ATOM 759 C CA . ARG B 1 29 ? 0.309 19.125 -4.055 1 97.56 29 ARG B CA 1
ATOM 760 C C . ARG B 1 29 ? -0.009 18.984 -2.568 1 97.56 29 ARG B C 1
ATOM 762 O O . ARG B 1 29 ? -0.436 17.922 -2.113 1 97.56 29 ARG B O 1
ATOM 769 N N . ARG B 1 30 ? 0.201 20.141 -1.926 1 97.88 30 ARG B N 1
ATOM 770 C CA . ARG B 1 30 ? -0.126 20.172 -0.504 1 97.88 30 ARG B CA 1
ATOM 771 C C . ARG B 1 30 ? -1.571 19.75 -0.262 1 97.88 30 ARG B C 1
ATOM 773 O O . ARG B 1 30 ? -1.866 19.062 0.714 1 97.88 30 ARG B O 1
ATOM 780 N N . GLU B 1 31 ? -2.416 20.109 -1.13 1 96.94 31 GLU B N 1
ATOM 781 C CA . GLU B 1 31 ? -3.834 19.781 -0.997 1 96.94 31 GLU B CA 1
ATOM 782 C C . GLU B 1 31 ? -4.055 18.281 -0.989 1 96.94 31 GLU B C 1
ATOM 784 O O . GLU B 1 31 ? -4.953 17.781 -0.304 1 96.94 31 GLU B O 1
ATOM 789 N N . THR B 1 32 ? -3.287 17.547 -1.74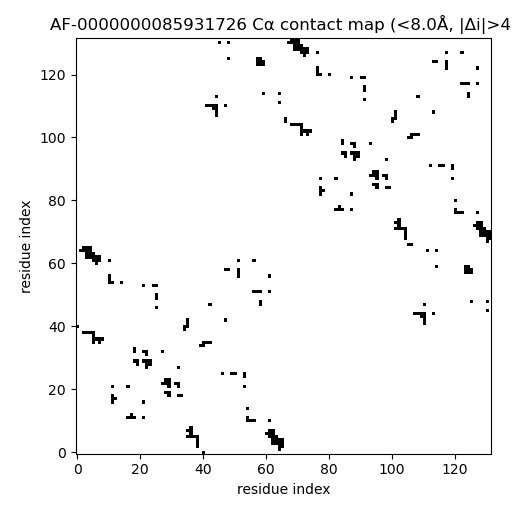7 1 95.81 32 THR B N 1
ATOM 790 C CA . THR B 1 32 ? -3.355 16.094 -1.782 1 95.81 32 THR B CA 1
ATOM 791 C C . THR B 1 32 ? -3.061 15.508 -0.406 1 95.81 32 THR B C 1
ATOM 793 O O . THR B 1 32 ? -3.783 14.625 0.067 1 95.81 32 THR B O 1
ATOM 796 N N . ILE B 1 33 ? -2.021 16.062 0.242 1 97.06 33 ILE B N 1
ATOM 797 C CA . ILE B 1 33 ? -1.668 15.617 1.589 1 97.06 33 ILE B CA 1
ATOM 798 C C . ILE B 1 33 ? -2.811 15.938 2.551 1 97.06 33 ILE B C 1
ATOM 800 O O . ILE B 1 33 ? -3.217 15.086 3.346 1 97.06 33 ILE B O 1
ATOM 804 N N . MET B 1 34 ? -3.32 17.109 2.43 1 95.81 34 MET B N 1
ATOM 805 C CA . MET B 1 34 ? -4.406 17.562 3.301 1 95.81 34 MET B CA 1
ATOM 806 C C . MET B 1 34 ? -5.613 16.641 3.178 1 95.81 34 MET B C 1
ATOM 808 O O . MET B 1 34 ? -6.172 16.203 4.188 1 95.81 34 MET B O 1
ATOM 812 N N . ARG B 1 35 ? -5.93 16.312 2.016 1 93.81 35 ARG B N 1
ATOM 813 C CA . ARG B 1 35 ? -7.09 15.469 1.767 1 93.81 35 ARG B CA 1
ATOM 814 C C . ARG B 1 35 ? -6.852 14.047 2.27 1 93.81 35 ARG B C 1
ATOM 816 O O . ARG B 1 35 ? -7.762 13.406 2.797 1 93.81 35 ARG B O 1
ATOM 823 N N . LEU B 1 36 ? -5.738 13.539 2.059 1 93.38 36 LEU B N 1
ATOM 824 C CA . LEU B 1 36 ? -5.383 12.203 2.527 1 93.38 36 LEU B CA 1
ATOM 825 C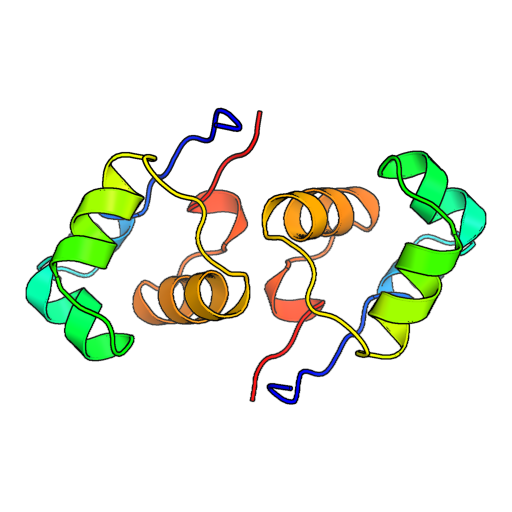 C . LEU B 1 36 ? -5.488 12.109 4.047 1 93.38 36 LEU B C 1
ATOM 827 O O . LEU B 1 36 ? -6.062 11.156 4.578 1 93.38 36 LEU B O 1
ATOM 831 N N . GLU B 1 37 ? -4.969 13.148 4.656 1 95 37 GLU B N 1
ATOM 832 C CA . GLU B 1 37 ? -4.949 13.148 6.117 1 95 37 GLU B CA 1
ATOM 833 C C . GLU B 1 37 ? -6.363 13.25 6.688 1 95 37 GLU B C 1
ATOM 835 O O . GLU B 1 37 ? -6.602 12.852 7.832 1 95 37 GLU B O 1
ATOM 840 N N . LYS B 1 38 ? -7.27 13.672 5.918 1 91.94 38 LYS B N 1
ATOM 841 C CA . LYS B 1 38 ? -8.672 13.75 6.316 1 91.94 38 LYS B CA 1
ATOM 842 C C . LYS B 1 38 ? -9.438 12.508 5.875 1 91.94 38 LYS B C 1
ATOM 844 O O . LYS B 1 38 ? -10.664 12.445 6.004 1 91.94 38 LYS B O 1
ATOM 849 N N . ALA B 1 39 ? -8.766 11.531 5.27 1 88.62 39 ALA B N 1
ATOM 850 C CA . ALA B 1 39 ? -9.336 10.273 4.793 1 88.62 39 ALA B CA 1
ATOM 851 C C . ALA B 1 39 ? -10.43 10.523 3.756 1 88.62 39 ALA B C 1
ATOM 853 O O . ALA B 1 39 ? -11.453 9.836 3.746 1 88.62 39 ALA B O 1
ATOM 854 N N . GLN B 1 40 ? -10.211 11.477 3.006 1 82.31 40 GLN B N 1
ATOM 855 C CA . GLN B 1 40 ? -11.219 11.836 2.016 1 82.31 40 GLN B CA 1
ATOM 856 C C . GLN B 1 40 ? -10.961 11.133 0.687 1 82.31 40 GLN B C 1
ATOM 858 O O . GLN B 1 40 ? -11.852 11.07 -0.168 1 82.31 40 GLN B O 1
ATOM 863 N N . TYR B 1 41 ? -9.875 10.625 0.503 1 80.06 41 TYR B N 1
ATOM 864 C CA . TYR B 1 41 ? -9.523 9.875 -0.699 1 80.06 41 TYR B CA 1
ATOM 865 C C . TYR B 1 41 ? -8.547 8.758 -0.378 1 80.06 41 TYR B C 1
ATOM 867 O O . TYR B 1 41 ? -7.742 8.875 0.549 1 80.06 41 TYR B O 1
ATOM 875 N N . ASN B 1 42 ? -8.594 7.715 -1.24 1 83 42 ASN B N 1
ATOM 876 C CA . ASN B 1 42 ? -7.613 6.645 -1.126 1 83 42 ASN B CA 1
ATOM 877 C C . ASN B 1 42 ? -6.43 6.871 -2.062 1 83 42 ASN B C 1
ATOM 879 O O . ASN B 1 42 ? -6.613 7.059 -3.268 1 83 42 ASN B O 1
ATOM 883 N N . PRO B 1 43 ? -5.383 6.91 -1.369 1 91.25 43 PRO B N 1
ATOM 884 C CA . PRO B 1 43 ? -4.242 7.066 -2.277 1 91.25 43 PRO B CA 1
ATOM 885 C C . PRO B 1 43 ? -4.027 5.848 -3.17 1 91.25 43 PRO B C 1
ATOM 887 O O . PRO B 1 43 ? -4.523 4.758 -2.865 1 91.25 43 PRO B O 1
ATOM 890 N N . SER B 1 44 ? -3.346 6.152 -4.305 1 90.44 44 SER B N 1
ATOM 891 C CA . SER B 1 44 ? -2.832 5.031 -5.086 1 90.44 44 SER B CA 1
ATOM 892 C C . SER B 1 44 ? -1.783 4.246 -4.305 1 90.44 44 SER B C 1
ATOM 894 O O . SER B 1 44 ? -1.243 4.742 -3.311 1 90.44 44 SER B O 1
ATOM 896 N N . LEU B 1 45 ? -1.527 3.084 -4.738 1 93 45 LEU B N 1
ATOM 897 C CA . LEU B 1 45 ? -0.494 2.283 -4.094 1 93 45 LEU B CA 1
ATOM 898 C C . LEU B 1 45 ? 0.871 2.951 -4.219 1 93 45 LEU B C 1
ATOM 900 O O . LEU B 1 45 ? 1.649 2.971 -3.264 1 93 45 LEU B O 1
ATOM 904 N N . LYS B 1 46 ? 1.15 3.494 -5.375 1 91.94 46 LYS B N 1
ATOM 905 C CA . LYS B 1 46 ? 2.432 4.168 -5.578 1 91.94 46 LYS B CA 1
ATOM 906 C C . LYS B 1 46 ? 2.602 5.328 -4.602 1 91.94 46 LYS B C 1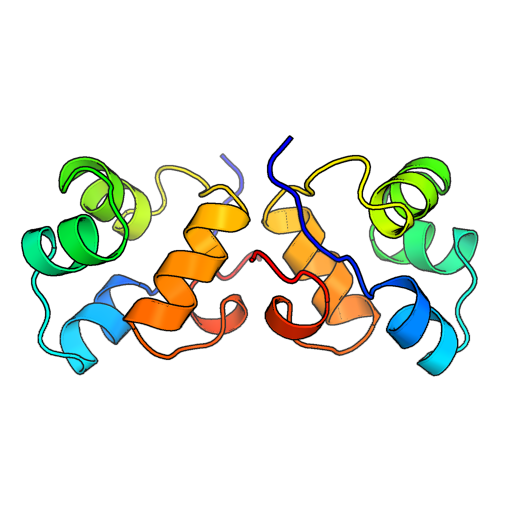
ATOM 908 O O . LYS B 1 46 ? 3.66 5.473 -3.984 1 91.94 46 LYS B O 1
ATOM 913 N N . LEU B 1 47 ? 1.641 6.102 -4.52 1 94.06 47 LEU B N 1
ATOM 914 C CA . LEU B 1 47 ? 1.715 7.23 -3.6 1 94.06 47 LEU B CA 1
ATOM 915 C C . LEU B 1 47 ? 1.864 6.75 -2.16 1 94.06 47 LEU B C 1
ATOM 917 O O . LEU B 1 47 ? 2.625 7.332 -1.384 1 94.06 47 LEU B O 1
ATOM 921 N N . ALA B 1 48 ? 1.101 5.727 -1.845 1 95.31 48 ALA B N 1
ATOM 922 C CA . ALA B 1 48 ? 1.196 5.16 -0.5 1 95.31 48 ALA B CA 1
ATOM 923 C C . ALA B 1 48 ? 2.623 4.711 -0.195 1 95.31 48 ALA B C 1
ATOM 925 O O . ALA B 1 48 ? 3.125 4.926 0.911 1 95.31 48 ALA B O 1
ATOM 926 N N . VAL B 1 49 ? 3.242 4.148 -1.135 1 93.94 49 VAL B N 1
ATOM 927 C CA . VAL B 1 49 ? 4.621 3.701 -0.965 1 93.94 49 VAL B CA 1
ATOM 928 C C . VAL B 1 49 ? 5.539 4.91 -0.783 1 93.94 49 VAL B C 1
ATOM 930 O O . VAL B 1 49 ? 6.391 4.922 0.109 1 93.94 49 VAL B O 1
ATOM 933 N N . ASP B 1 50 ? 5.375 5.891 -1.607 1 94.56 50 ASP B N 1
ATOM 934 C CA . ASP B 1 50 ? 6.188 7.102 -1.512 1 94.56 50 ASP B CA 1
ATOM 935 C C . ASP B 1 50 ? 6.035 7.758 -0.142 1 94.56 50 ASP B C 1
ATOM 937 O O . ASP B 1 50 ? 7.02 8.188 0.46 1 94.56 50 ASP B O 1
ATOM 941 N N . LEU B 1 51 ? 4.805 7.785 0.311 1 96.69 51 LEU B N 1
ATOM 942 C CA . LEU B 1 51 ? 4.527 8.398 1.606 1 96.69 51 LEU B CA 1
ATOM 943 C C . LEU B 1 51 ? 5.172 7.594 2.734 1 96.69 51 LEU B C 1
ATOM 945 O O . LEU B 1 51 ? 5.762 8.172 3.648 1 96.69 51 LEU B O 1
ATOM 949 N N . SER B 1 52 ? 4.961 6.352 2.66 1 96.88 52 SER B N 1
ATOM 950 C CA . SER B 1 52 ? 5.559 5.473 3.66 1 96.88 52 SER B CA 1
ATOM 951 C C . SER B 1 52 ? 7.062 5.699 3.768 1 96.88 52 SER B C 1
ATOM 953 O O . SER B 1 52 ? 7.605 5.801 4.871 1 96.88 52 SER B O 1
ATOM 955 N N . ARG B 1 53 ? 7.773 5.844 2.701 1 94.69 53 ARG B N 1
ATOM 956 C CA . ARG B 1 53 ? 9.211 6.082 2.668 1 94.69 53 ARG B CA 1
ATOM 957 C C . ARG B 1 53 ? 9.555 7.453 3.248 1 94.69 53 ARG B C 1
ATOM 959 O O . ARG B 1 53 ? 10.508 7.586 4.012 1 94.69 53 ARG B O 1
ATOM 966 N N . ALA B 1 54 ? 8.82 8.344 2.848 1 96.94 54 ALA B N 1
ATOM 967 C CA . ALA B 1 54 ? 9.086 9.719 3.248 1 96.94 54 ALA B CA 1
ATOM 968 C C . ALA B 1 54 ? 8.992 9.883 4.762 1 96.94 54 ALA B C 1
ATOM 970 O O . ALA B 1 54 ? 9.773 10.617 5.367 1 96.94 54 ALA B O 1
ATOM 971 N N . VAL B 1 55 ? 8.016 9.18 5.344 1 97.69 55 VAL B N 1
ATOM 972 C CA . VAL B 1 55 ? 7.812 9.398 6.773 1 97.69 55 VAL B CA 1
ATOM 973 C C . VAL B 1 55 ? 8.422 8.242 7.562 1 97.69 55 VAL B C 1
ATOM 975 O O . VAL B 1 55 ? 8.414 8.25 8.797 1 97.69 55 VAL B O 1
ATOM 978 N N . GLY B 1 56 ? 8.867 7.215 6.883 1 95.94 56 GLY B N 1
ATOM 979 C CA . GLY B 1 56 ? 9.57 6.121 7.539 1 95.94 56 GLY B CA 1
ATOM 980 C C . GLY B 1 56 ? 8.648 5.219 8.336 1 95.94 56 GLY B C 1
ATOM 981 O O . GLY B 1 56 ? 8.977 4.812 9.453 1 95.94 56 GLY B O 1
ATOM 982 N N . ALA B 1 57 ? 7.496 4.926 7.871 1 96.44 57 ALA B N 1
ATOM 983 C CA . ALA B 1 57 ? 6.516 4.074 8.539 1 96.44 57 ALA B CA 1
ATOM 984 C C . ALA B 1 57 ? 5.871 3.105 7.555 1 96.44 57 ALA B C 1
ATOM 986 O O . ALA B 1 57 ? 5.691 3.434 6.379 1 96.44 57 ALA B O 1
ATOM 987 N N . PRO B 1 58 ? 5.473 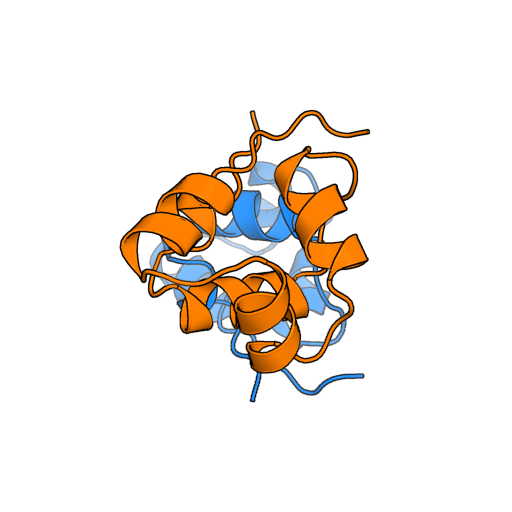1.975 8.086 1 95.75 58 PRO B N 1
ATOM 988 C CA . PRO B 1 58 ? 4.801 1.021 7.199 1 95.75 58 PRO B CA 1
ATOM 989 C C . PRO B 1 58 ? 3.436 1.513 6.723 1 95.75 58 PRO B C 1
ATOM 991 O O . PRO B 1 58 ? 2.711 2.16 7.484 1 95.75 58 PRO B O 1
ATOM 994 N N . ILE B 1 59 ? 3.129 1.133 5.488 1 95.69 59 ILE B N 1
ATOM 995 C CA . ILE B 1 59 ? 1.861 1.532 4.887 1 95.69 59 ILE B CA 1
ATOM 996 C C . ILE B 1 59 ? 0.704 1.099 5.785 1 95.69 59 ILE B C 1
ATOM 998 O O . ILE B 1 59 ? -0.227 1.871 6.023 1 95.69 59 ILE B O 1
ATOM 1002 N N . GLU B 1 60 ? 0.825 -0.065 6.352 1 93.62 60 GLU B N 1
ATOM 1003 C CA . GLU B 1 60 ? -0.242 -0.657 7.152 1 93.62 60 GLU B CA 1
ATOM 1004 C C . GLU B 1 60 ? -0.486 0.147 8.43 1 93.62 60 GLU B C 1
ATOM 1006 O O . GLU B 1 60 ? -1.539 0.021 9.055 1 93.62 60 GLU B O 1
ATOM 1011 N N . GLU B 1 61 ? 0.433 0.89 8.82 1 93.94 61 GLU B N 1
ATOM 1012 C CA . GLU B 1 61 ? 0.29 1.708 10.016 1 93.94 61 GLU B CA 1
ATOM 1013 C C . GLU B 1 61 ? -0.24 3.098 9.68 1 93.94 61 GLU B C 1
ATOM 1015 O O . GLU B 1 61 ? -0.781 3.791 10.539 1 93.94 61 GLU B O 1
ATOM 1020 N N . ILE B 1 62 ? 0.007 3.486 8.445 1 95.44 62 ILE B N 1
ATOM 1021 C CA . ILE B 1 62 ? -0.411 4.812 8.008 1 95.44 62 ILE B CA 1
ATOM 1022 C C . ILE B 1 62 ? -1.876 4.773 7.578 1 95.44 62 ILE B C 1
ATOM 1024 O O . ILE B 1 62 ? -2.658 5.656 7.938 1 95.44 62 ILE B O 1
ATOM 1028 N N . PHE B 1 63 ? -2.201 3.729 6.82 1 93.12 63 PHE B N 1
ATOM 1029 C CA . PHE B 1 63 ? -3.547 3.568 6.281 1 93.12 63 PHE B CA 1
ATOM 1030 C C . PHE B 1 63 ? -4.211 2.322 6.852 1 93.12 63 PHE B C 1
ATOM 1032 O O . PHE B 1 63 ? -3.789 1.199 6.566 1 93.12 63 PHE B O 1
ATOM 1039 N N . ILE B 1 64 ? -5.246 2.52 7.598 1 89.94 64 ILE B N 1
ATOM 1040 C CA . ILE B 1 64 ? -5.914 1.416 8.281 1 89.94 64 ILE B CA 1
ATOM 1041 C C . ILE B 1 64 ? -7.309 1.212 7.695 1 89.94 64 ILE B C 1
ATOM 1043 O O . ILE B 1 64 ? -8.156 2.107 7.762 1 89.94 64 ILE B O 1
ATOM 1047 N N . PHE B 1 65 ? -7.402 0.047 7.07 1 82.94 65 PHE B N 1
ATOM 1048 C CA . PHE B 1 65 ? -8.703 -0.307 6.516 1 82.94 65 PHE B CA 1
ATOM 1049 C C . PHE B 1 65 ? -9.477 -1.206 7.477 1 82.94 65 PHE B C 1
ATOM 1051 O O . PHE B 1 65 ? -8.898 -2.119 8.07 1 82.94 65 PHE B O 1
ATOM 1058 N N . GLU B 1 66 ? -10.555 -0.811 8.008 1 72.19 66 GLU B N 1
ATOM 1059 C CA . GLU B 1 66 ? -11.398 -1.651 8.844 1 72.19 66 GLU B CA 1
ATOM 1060 C C . GLU B 1 66 ? -12.352 -2.492 8 1 72.19 66 GLU B C 1
ATOM 1062 O O . GLU B 1 66 ? -12.734 -2.092 6.898 1 72.19 66 GLU B O 1
#

Solvent-accessible surface area (backbone atoms only — not comparable to full-atom values): 7384 Å² total; per-residue (Å²): 118,88,67,45,50,42,40,45,57,62,41,32,49,74,70,69,44,50,57,58,55,48,15,58,75,62,68,52,50,42,63,57,46,54,38,36,48,66,46,71,53,80,61,52,43,68,56,42,52,44,49,21,61,74,48,69,47,58,53,72,72,30,48,36,75,117,119,86,69,45,51,42,40,48,56,59,42,34,48,74,70,69,45,50,58,58,55,48,14,58,74,64,70,52,51,42,65,57,45,55,38,34,46,65,45,72,52,80,60,53,43,66,54,42,50,44,49,21,62,74,49,69,45,58,54,71,70,30,48,38,75,118